Protein AF-A0A1V5LJ14-F1 (afdb_monomer)

Secondary structure (DSSP, 8-state):
--------SS-HHHHHHHHHHHHHHTTTS---HHHHHHHTT--HHHHHHHHHHHHSS-HHHHHHHHHHHHHHHHHHH----HHHHHHHTT-S-HHHHHHHHHHHHSS-HHHHHHHHS---

Foldseek 3Di:
DDPPPDPPPDDLVVLVVQLVVVLLVQQLAPDDLCNSCVSSVHHSVRSQVSCCVPVVDGPVLVSLLSLLVQLLCCLQPHPDDLVRSCNRRNHPDSVVNQVSNCVNVVHGSVVSSVVNDDDD

Solvent-accessible surface area (backbone atoms only — not comparable to full-atom values): 6884 Å² total; per-residue (Å²): 141,82,90,76,73,81,78,80,82,66,58,70,69,58,32,48,49,47,29,52,52,51,48,66,76,42,38,48,45,93,76,53,68,56,61,41,12,53,72,33,73,36,55,52,69,58,36,49,52,49,42,29,71,73,68,74,35,48,66,69,54,50,52,49,50,56,26,39,54,53,39,54,52,48,48,67,76,47,88,70,50,72,61,54,46,25,42,64,30,33,35,95,43,56,72,59,41,38,54,52,34,20,72,77,71,73,46,46,60,72,59,52,30,56,72,67,52,71,89,126

Structure (mmCIF, N/CA/C/O backbone):
data_AF-A0A1V5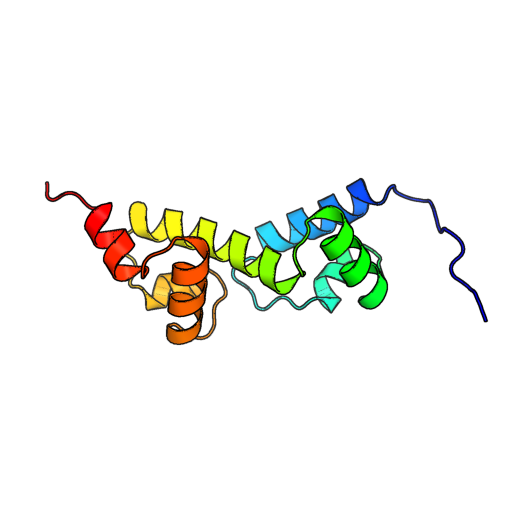LJ14-F1
#
_entry.id   AF-A0A1V5LJ14-F1
#
loop_
_atom_site.group_PDB
_atom_site.id
_atom_site.type_symbol
_atom_site.label_atom_id
_atom_site.label_alt_id
_atom_site.label_comp_id
_atom_site.label_asym_id
_atom_site.label_entity_id
_atom_site.label_seq_id
_atom_site.pdbx_PDB_ins_code
_atom_site.Cartn_x
_atom_site.Cartn_y
_atom_site.Cartn_z
_atom_site.occupancy
_atom_site.B_iso_or_equiv
_atom_site.auth_seq_id
_atom_site.auth_comp_id
_atom_site.auth_asym_id
_atom_site.auth_atom_id
_atom_site.pdbx_PDB_model_num
ATOM 1 N N . MET A 1 1 ? 15.150 6.680 -33.039 1.00 37.03 1 MET A N 1
ATOM 2 C CA . MET A 1 1 ? 15.616 6.413 -31.663 1.00 37.03 1 MET A CA 1
ATOM 3 C C . MET A 1 1 ? 14.654 5.393 -31.084 1.00 37.03 1 MET A C 1
ATOM 5 O O . MET A 1 1 ? 13.684 5.780 -30.458 1.00 37.03 1 MET A O 1
ATOM 9 N N . ASP A 1 2 ? 14.886 4.106 -31.338 1.00 33.00 2 ASP A N 1
ATOM 10 C CA . ASP A 1 2 ? 13.976 3.034 -30.914 1.00 33.00 2 ASP A CA 1
ATOM 11 C C . ASP A 1 2 ? 14.794 1.860 -30.385 1.00 33.00 2 ASP A C 1
ATOM 13 O O . ASP A 1 2 ? 14.965 0.825 -31.025 1.00 33.00 2 ASP A O 1
ATOM 17 N N . ALA A 1 3 ? 15.358 2.050 -29.196 1.00 38.59 3 ALA A N 1
ATOM 18 C CA . ALA A 1 3 ? 16.004 0.985 -28.444 1.00 38.59 3 ALA A CA 1
ATOM 19 C C . ALA A 1 3 ? 15.006 0.393 -27.436 1.00 38.59 3 ALA A C 1
ATOM 21 O O . ALA A 1 3 ? 15.212 0.449 -26.230 1.00 38.59 3 ALA A O 1
ATOM 22 N N . ILE A 1 4 ? 13.906 -0.177 -27.934 1.00 49.50 4 ILE A N 1
ATOM 23 C CA . ILE A 1 4 ? 13.057 -1.101 -27.162 1.00 49.50 4 ILE A CA 1
ATOM 24 C C . ILE A 1 4 ? 13.123 -2.463 -27.856 1.00 49.50 4 ILE A C 1
ATOM 26 O O . ILE A 1 4 ? 12.127 -3.062 -28.253 1.00 49.50 4 ILE A O 1
ATOM 30 N N . ARG A 1 5 ? 14.346 -2.966 -28.043 1.00 49.22 5 ARG A N 1
ATOM 31 C CA . ARG A 1 5 ? 14.534 -4.395 -28.278 1.00 49.22 5 ARG A CA 1
ATOM 32 C C . ARG A 1 5 ? 14.268 -5.093 -26.952 1.00 49.22 5 ARG A C 1
ATOM 34 O O . ARG A 1 5 ? 15.079 -5.011 -26.040 1.00 49.22 5 ARG A O 1
ATOM 41 N N . SER A 1 6 ? 13.100 -5.724 -26.859 1.00 48.66 6 SER A N 1
ATOM 42 C CA . SER A 1 6 ? 12.900 -7.057 -26.280 1.00 48.66 6 SER A CA 1
ATOM 43 C C . SER A 1 6 ? 14.185 -7.672 -25.693 1.00 48.66 6 SER A C 1
ATOM 45 O O . SER A 1 6 ? 14.862 -8.467 -26.346 1.00 48.66 6 SER A O 1
ATOM 47 N N . ASN A 1 7 ? 14.526 -7.323 -24.452 1.00 46.41 7 ASN A N 1
ATOM 48 C CA . ASN A 1 7 ? 15.510 -8.062 -23.669 1.00 46.41 7 ASN A CA 1
ATOM 49 C C . ASN A 1 7 ? 14.766 -9.221 -22.994 1.00 46.41 7 ASN A C 1
ATOM 51 O O . ASN A 1 7 ? 14.429 -9.171 -21.811 1.00 46.41 7 ASN A O 1
ATOM 55 N N . ALA A 1 8 ? 14.390 -10.217 -23.796 1.00 62.47 8 ALA A N 1
ATOM 56 C CA . ALA A 1 8 ? 13.583 -11.356 -23.379 1.00 62.47 8 ALA A CA 1
ATOM 57 C C . ALA A 1 8 ? 14.421 -12.330 -22.537 1.00 62.47 8 ALA A C 1
ATOM 59 O O . ALA A 1 8 ? 14.832 -13.384 -23.010 1.00 62.47 8 ALA A O 1
ATOM 60 N N . ARG A 1 9 ? 14.699 -11.968 -21.279 1.00 68.44 9 ARG A N 1
ATOM 61 C CA . ARG A 1 9 ? 15.259 -12.902 -20.288 1.00 68.44 9 ARG A CA 1
ATOM 62 C C . ARG A 1 9 ? 14.183 -13.500 -19.381 1.00 68.44 9 ARG A C 1
ATOM 64 O O . ARG A 1 9 ? 14.379 -14.595 -18.871 1.00 68.44 9 ARG A O 1
ATOM 71 N N . TYR A 1 10 ? 13.038 -12.827 -19.230 1.00 74.69 10 TYR A N 1
ATOM 72 C CA . TYR A 1 10 ? 11.886 -13.318 -18.469 1.00 74.69 10 TYR A CA 1
ATOM 73 C C . TYR A 1 10 ? 10.566 -12.841 -19.093 1.00 74.69 10 TYR A C 1
ATOM 75 O O . TYR A 1 10 ? 10.500 -11.703 -19.565 1.00 74.69 10 TYR A O 1
ATOM 83 N N . PRO A 1 11 ? 9.508 -13.673 -19.095 1.00 88.56 11 PRO A N 1
ATOM 84 C CA . PRO A 1 11 ? 8.188 -13.255 -19.553 1.00 88.56 11 PRO A CA 1
ATOM 85 C C . PRO A 1 11 ? 7.607 -12.173 -18.631 1.00 88.56 11 PRO A C 1
ATOM 87 O O . PRO A 1 11 ? 7.896 -12.137 -17.434 1.00 88.56 11 PRO A O 1
ATOM 90 N N . VAL A 1 12 ? 6.745 -11.312 -19.181 1.00 8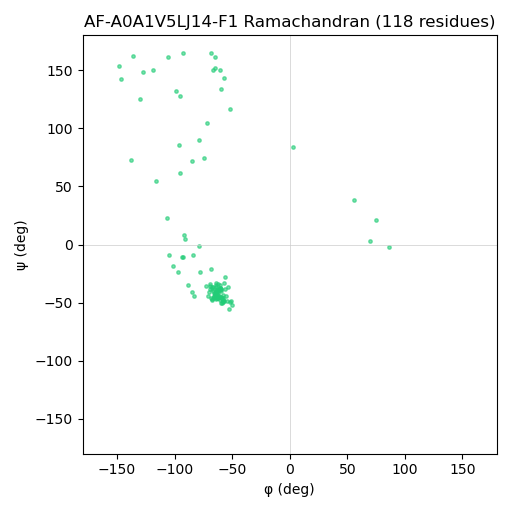7.06 12 VAL A N 1
ATOM 91 C CA . VAL A 1 12 ? 6.110 -10.198 -18.447 1.00 87.06 12 VAL A CA 1
ATOM 92 C C . VAL A 1 12 ? 5.410 -10.670 -17.168 1.00 87.06 12 VAL A C 1
ATOM 94 O O . VAL A 1 12 ? 5.492 -9.995 -16.146 1.00 87.06 12 VAL A O 1
ATOM 97 N N . SER A 1 13 ? 4.788 -11.851 -17.189 1.00 89.88 13 SER A N 1
ATOM 98 C CA . SER A 1 13 ? 4.149 -12.458 -16.016 1.00 89.88 13 SER A CA 1
ATOM 99 C C . SER A 1 13 ? 5.120 -12.701 -14.855 1.00 89.88 13 SER A C 1
ATOM 101 O O . SER A 1 13 ? 4.759 -12.472 -13.705 1.00 89.88 13 SER A O 1
ATOM 103 N N . VAL A 1 14 ? 6.364 -13.104 -15.133 1.00 92.69 14 VAL A N 1
ATOM 104 C CA . VAL A 1 14 ? 7.400 -13.315 -14.107 1.00 92.69 14 VAL A CA 1
ATOM 105 C C . VAL A 1 14 ? 7.859 -11.985 -13.514 1.00 92.69 14 VAL A C 1
ATOM 107 O O . VAL A 1 14 ? 8.023 -11.880 -12.300 1.00 92.69 14 VAL A O 1
ATOM 110 N N . LEU A 1 15 ? 8.028 -10.952 -14.345 1.00 93.12 15 LEU A N 1
ATOM 111 C CA . LEU A 1 15 ? 8.402 -9.613 -13.873 1.00 93.12 15 LEU A CA 1
ATOM 112 C C . LEU A 1 15 ? 7.296 -8.994 -13.009 1.00 93.12 15 LEU A C 1
ATOM 114 O O . LEU A 1 15 ? 7.573 -8.434 -11.951 1.00 93.12 15 LEU A O 1
ATOM 118 N N . LEU A 1 16 ? 6.037 -9.157 -13.424 1.00 93.81 16 LEU A N 1
ATOM 119 C CA . LEU A 1 16 ? 4.881 -8.758 -12.629 1.00 93.81 16 LEU A CA 1
ATOM 120 C C . LEU A 1 16 ? 4.786 -9.548 -11.324 1.00 93.81 16 LEU A C 1
ATOM 122 O O . LEU A 1 16 ? 4.526 -8.951 -10.288 1.00 93.81 16 LEU A O 1
ATOM 126 N N . GLY A 1 17 ? 5.053 -10.854 -11.342 1.00 94.88 17 GLY A N 1
ATOM 127 C CA . GLY A 1 17 ? 5.098 -11.667 -10.126 1.00 94.88 17 GLY A CA 1
ATOM 128 C C . GLY A 1 17 ? 6.081 -11.113 -9.091 1.00 94.88 17 GLY A C 1
ATOM 129 O O . GLY A 1 17 ? 5.722 -10.977 -7.925 1.00 94.88 17 GLY A O 1
ATOM 130 N N . ARG A 1 18 ? 7.282 -10.702 -9.525 1.00 95.12 18 ARG A N 1
ATOM 131 C CA . ARG A 1 18 ? 8.275 -10.050 -8.651 1.00 95.12 18 ARG A CA 1
ATOM 132 C C . ARG A 1 18 ? 7.772 -8.727 -8.084 1.00 95.12 18 ARG A C 1
ATOM 134 O O . ARG A 1 18 ? 7.910 -8.495 -6.890 1.00 95.12 18 ARG A O 1
ATOM 141 N N . ALA A 1 19 ? 7.165 -7.888 -8.925 1.00 96.00 19 ALA A N 1
ATOM 142 C CA . ALA A 1 19 ? 6.577 -6.626 -8.483 1.00 96.00 19 ALA A CA 1
ATOM 143 C C . ALA A 1 19 ? 5.503 -6.842 -7.409 1.00 96.00 19 ALA A C 1
ATOM 145 O O . ALA A 1 19 ? 5.523 -6.178 -6.378 1.00 96.00 19 ALA A O 1
ATOM 146 N N . ILE A 1 20 ? 4.584 -7.787 -7.631 1.00 96.56 20 ILE A N 1
ATOM 147 C CA . ILE A 1 20 ? 3.498 -8.080 -6.691 1.00 96.56 20 ILE A CA 1
ATOM 148 C C . ILE A 1 20 ? 4.037 -8.642 -5.379 1.00 96.56 20 ILE A C 1
ATOM 150 O O . ILE A 1 20 ? 3.609 -8.176 -4.327 1.00 96.56 20 ILE A O 1
ATOM 154 N N . ALA A 1 21 ? 4.980 -9.587 -5.426 1.00 97.31 21 ALA A N 1
ATOM 155 C CA . ALA A 1 21 ? 5.602 -10.138 -4.223 1.00 97.31 21 ALA A CA 1
ATOM 156 C C . ALA A 1 21 ? 6.270 -9.032 -3.391 1.00 97.31 21 ALA A C 1
ATOM 158 O O . ALA A 1 21 ? 5.977 -8.880 -2.208 1.00 97.31 21 ALA A O 1
ATOM 159 N N . TYR A 1 22 ? 7.057 -8.174 -4.045 1.00 97.88 22 TYR A N 1
ATOM 160 C CA . TYR A 1 22 ? 7.684 -7.031 -3.390 1.00 97.88 22 TYR A CA 1
ATOM 161 C C . TYR A 1 22 ? 6.650 -6.088 -2.761 1.00 97.88 22 TYR A C 1
ATOM 163 O O . TYR A 1 22 ? 6.770 -5.724 -1.594 1.00 97.88 22 TYR A O 1
ATOM 171 N N . MET A 1 23 ? 5.584 -5.743 -3.491 1.00 97.50 23 MET A N 1
ATOM 172 C CA . MET A 1 23 ? 4.502 -4.912 -2.955 1.00 97.50 23 MET A CA 1
ATOM 173 C C . MET A 1 23 ? 3.827 -5.553 -1.734 1.00 97.50 23 MET A C 1
ATOM 175 O O . MET A 1 23 ? 3.504 -4.833 -0.796 1.00 97.50 23 MET A O 1
ATOM 179 N N . GLN A 1 24 ? 3.604 -6.874 -1.731 1.00 96.56 24 GLN A N 1
ATOM 180 C CA . GLN A 1 24 ? 2.992 -7.601 -0.607 1.00 96.56 24 GLN A CA 1
ATOM 181 C C . GLN A 1 24 ? 3.860 -7.563 0.652 1.00 96.56 24 GLN A C 1
ATOM 183 O O . GLN A 1 24 ? 3.341 -7.349 1.748 1.00 96.56 24 GLN A O 1
ATOM 188 N N . GLU A 1 25 ? 5.168 -7.744 0.494 1.00 97.00 25 GLU A N 1
ATOM 189 C CA . GLU A 1 25 ? 6.133 -7.713 1.596 1.00 97.00 25 GLU A CA 1
ATOM 190 C C . GLU A 1 25 ? 6.253 -6.302 2.202 1.00 97.00 25 GLU A C 1
ATOM 192 O O . GLU A 1 25 ? 6.303 -6.144 3.423 1.00 97.00 25 GLU A O 1
ATOM 197 N N . HIS A 1 26 ? 6.167 -5.263 1.365 1.00 96.75 26 HIS A N 1
ATOM 198 C CA . HIS A 1 26 ? 6.430 -3.871 1.750 1.00 96.75 26 HIS A CA 1
ATOM 199 C C . HIS A 1 26 ? 5.150 -3.022 1.867 1.00 96.75 26 HIS A C 1
ATOM 201 O O . HIS A 1 26 ? 5.192 -1.795 1.797 1.00 96.75 26 HIS A O 1
ATOM 207 N N . LEU A 1 27 ? 3.976 -3.637 2.088 1.00 96.00 27 LEU A N 1
ATOM 208 C CA . LEU A 1 27 ? 2.702 -2.898 2.204 1.00 96.00 27 LEU A CA 1
ATOM 209 C C . LEU A 1 27 ? 2.712 -1.822 3.298 1.00 96.00 27 LEU A C 1
ATOM 211 O O . LEU A 1 27 ? 1.951 -0.861 3.200 1.00 96.00 27 LEU A O 1
ATOM 215 N N . HIS A 1 28 ? 3.526 -2.013 4.336 1.00 94.44 28 HIS A N 1
ATOM 216 C CA . HIS A 1 28 ? 3.635 -1.149 5.509 1.00 94.44 28 HIS A CA 1
ATOM 217 C C . HIS A 1 28 ? 4.572 0.054 5.310 1.00 94.44 28 HIS A C 1
ATOM 219 O O . HIS A 1 28 ? 4.595 0.948 6.150 1.00 94.44 28 HIS A O 1
ATOM 225 N N . GLU A 1 29 ? 5.308 0.091 4.201 1.00 94.94 29 GLU A N 1
ATOM 226 C CA . GLU A 1 29 ? 6.312 1.108 3.893 1.00 94.94 29 GLU A CA 1
ATOM 227 C C . GLU A 1 29 ? 5.813 2.076 2.821 1.00 94.94 29 GLU A C 1
ATOM 229 O O . GLU A 1 29 ? 4.882 1.778 2.067 1.00 94.94 29 GLU A O 1
ATOM 234 N N . GLU A 1 30 ? 6.448 3.241 2.715 1.00 92.75 30 GLU A N 1
ATOM 235 C CA . GLU A 1 30 ? 6.228 4.167 1.608 1.00 92.75 30 GLU A CA 1
ATOM 236 C C . GLU A 1 30 ? 6.999 3.695 0.368 1.00 92.75 30 GLU A C 1
ATOM 238 O O . GLU A 1 30 ? 8.153 4.054 0.164 1.00 92.75 30 GLU A O 1
ATOM 243 N N . ILE A 1 31 ? 6.352 2.870 -0.459 1.00 95.12 31 ILE A N 1
ATOM 244 C CA . ILE A 1 31 ? 6.919 2.403 -1.729 1.00 95.12 31 ILE A CA 1
ATOM 245 C C . ILE A 1 31 ? 6.393 3.217 -2.911 1.00 95.12 31 ILE A C 1
ATOM 247 O O . ILE A 1 31 ? 5.183 3.420 -3.076 1.00 95.12 31 ILE A O 1
ATOM 251 N N . SER A 1 32 ? 7.305 3.660 -3.772 1.00 96.19 32 SER A N 1
ATOM 252 C CA . SER A 1 32 ? 6.970 4.369 -4.999 1.00 96.19 32 SER A CA 1
ATOM 253 C C . SER A 1 32 ? 6.845 3.409 -6.181 1.00 96.19 32 SER A C 1
ATOM 255 O O . SER A 1 32 ? 7.296 2.264 -6.169 1.00 96.19 32 SER A O 1
ATOM 257 N N . ARG A 1 33 ? 6.245 3.901 -7.265 1.00 97.00 33 ARG A N 1
ATOM 258 C CA . ARG A 1 33 ? 6.201 3.179 -8.541 1.00 97.00 33 ARG A CA 1
ATOM 259 C C . ARG A 1 33 ? 7.609 2.834 -9.035 1.00 97.00 33 ARG A C 1
ATOM 261 O O . ARG A 1 33 ? 7.798 1.783 -9.643 1.00 97.00 33 ARG A O 1
ATOM 268 N N . ASP A 1 34 ? 8.552 3.747 -8.845 1.00 97.12 34 ASP A N 1
ATOM 269 C CA . ASP A 1 34 ? 9.890 3.657 -9.414 1.00 97.12 34 ASP A CA 1
ATOM 270 C C . ASP A 1 34 ? 10.704 2.573 -8.687 1.00 97.12 34 ASP A C 1
ATOM 272 O O . ASP A 1 34 ? 11.388 1.793 -9.352 1.00 97.12 34 ASP A O 1
ATOM 276 N N . ASP A 1 35 ? 10.501 2.415 -7.374 1.00 96.88 35 ASP A N 1
ATOM 277 C CA . ASP A 1 35 ? 11.073 1.319 -6.577 1.00 96.88 35 ASP A CA 1
ATOM 278 C C . ASP A 1 35 ? 10.608 -0.044 -7.102 1.00 96.88 35 ASP A C 1
ATOM 280 O O . ASP A 1 35 ? 11.408 -0.927 -7.419 1.00 96.88 35 ASP A O 1
ATOM 284 N N . VAL A 1 36 ? 9.294 -0.205 -7.285 1.00 97.31 36 VAL A N 1
ATOM 285 C CA . VAL A 1 36 ? 8.716 -1.477 -7.745 1.00 97.31 36 VAL A CA 1
ATOM 286 C C . VAL A 1 36 ? 9.082 -1.771 -9.202 1.00 97.31 36 VAL A C 1
ATOM 288 O O . VAL A 1 36 ? 9.329 -2.923 -9.569 1.00 97.31 36 VAL A O 1
ATOM 291 N N . ALA A 1 37 ? 9.167 -0.739 -10.044 1.00 95.69 37 ALA A N 1
ATOM 292 C CA . ALA A 1 37 ? 9.628 -0.880 -11.420 1.00 95.69 37 ALA A CA 1
ATOM 293 C C . ALA A 1 37 ? 11.082 -1.377 -11.475 1.00 95.69 37 ALA A C 1
ATOM 295 O O . ALA A 1 37 ? 11.381 -2.285 -12.255 1.00 95.69 37 ALA A O 1
ATOM 296 N N . ALA A 1 38 ? 11.9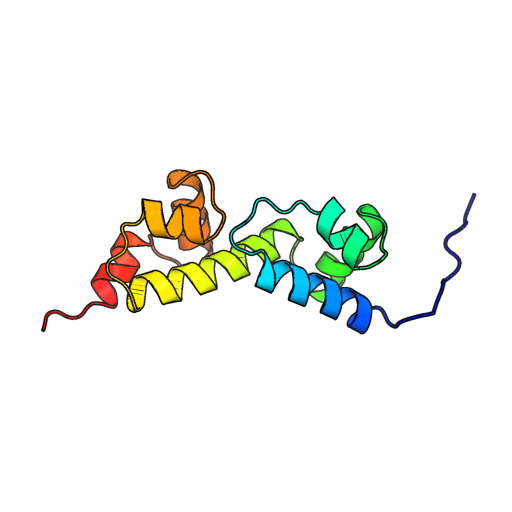59 -0.854 -10.610 1.00 95.75 38 ALA A N 1
ATOM 297 C CA . ALA A 1 38 ? 13.345 -1.299 -10.507 1.00 95.75 38 ALA A CA 1
ATOM 298 C C . ALA A 1 38 ? 13.444 -2.782 -10.104 1.00 95.75 38 ALA A C 1
ATOM 300 O O . ALA A 1 38 ? 14.159 -3.544 -10.760 1.00 95.75 38 ALA A O 1
ATOM 301 N N . VAL A 1 39 ? 12.657 -3.225 -9.114 1.00 95.06 39 VAL A N 1
ATOM 302 C CA . VAL A 1 39 ? 12.578 -4.642 -8.698 1.00 95.06 39 VAL A CA 1
ATOM 303 C C . VAL A 1 39 ? 12.101 -5.549 -9.839 1.00 95.06 39 VAL A C 1
ATOM 305 O O . VAL A 1 39 ? 12.598 -6.664 -10.022 1.00 95.06 39 VAL A O 1
ATOM 308 N N . ALA A 1 40 ? 11.169 -5.062 -10.659 1.00 93.25 40 ALA A N 1
ATOM 309 C CA . ALA A 1 40 ? 10.686 -5.765 -11.845 1.00 93.25 40 ALA A CA 1
ATOM 310 C C . ALA A 1 40 ? 11.638 -5.674 -13.054 1.00 93.25 40 ALA A C 1
ATOM 312 O O . ALA A 1 40 ? 11.335 -6.245 -14.101 1.00 93.25 40 ALA A O 1
ATOM 313 N N . CYS A 1 41 ? 12.770 -4.971 -12.938 1.00 92.50 41 CYS A N 1
ATOM 314 C CA . CYS A 1 41 ? 13.693 -4.668 -14.037 1.00 92.50 41 CYS A CA 1
ATOM 315 C C . CYS A 1 41 ? 13.009 -3.957 -15.223 1.00 92.50 41 CYS A C 1
ATOM 317 O O . CYS A 1 41 ? 13.307 -4.228 -16.389 1.00 92.50 41 CYS A O 1
ATOM 319 N N . LEU A 1 42 ? 12.070 -3.056 -14.931 1.00 91.56 42 LEU A N 1
ATOM 320 C CA . LEU A 1 42 ? 11.314 -2.279 -15.908 1.00 91.56 42 LEU A CA 1
ATOM 321 C C . LEU A 1 42 ? 11.573 -0.786 -15.713 1.00 91.56 42 LEU A C 1
ATOM 323 O O . LEU A 1 42 ? 11.767 -0.311 -14.598 1.00 91.56 42 LEU A O 1
ATOM 327 N N . SER A 1 43 ? 11.504 -0.014 -16.798 1.00 95.38 43 SER A N 1
ATOM 328 C CA . SER A 1 43 ? 11.400 1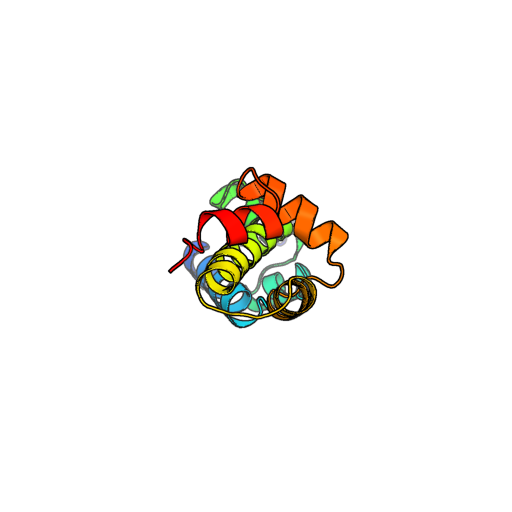.438 -16.653 1.00 95.38 43 SER A CA 1
ATOM 329 C C . SER A 1 43 ? 10.046 1.805 -16.019 1.00 95.38 43 SER A 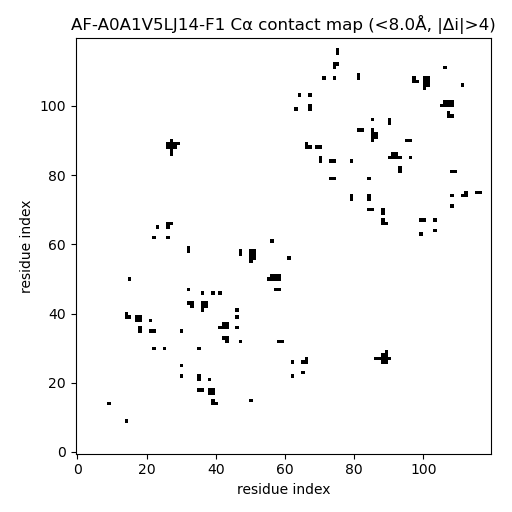C 1
ATOM 331 O O . SER A 1 43 ? 9.050 1.115 -16.273 1.00 95.38 43 SER A O 1
ATOM 333 N N . PRO A 1 44 ? 9.944 2.908 -15.255 1.00 95.56 44 PRO A N 1
ATOM 334 C CA . PRO A 1 44 ? 8.691 3.291 -14.593 1.00 95.56 44 PRO A CA 1
ATOM 335 C C . PRO A 1 44 ? 7.501 3.481 -15.549 1.00 95.56 44 PRO A C 1
ATOM 337 O O . PRO A 1 44 ? 6.350 3.168 -15.221 1.00 95.56 44 PRO A O 1
ATOM 340 N N . SER A 1 45 ? 7.770 3.962 -16.767 1.00 95.50 45 SER A N 1
ATOM 341 C CA . SER A 1 45 ? 6.767 4.136 -17.822 1.00 95.50 45 SER A CA 1
ATOM 342 C C . SER A 1 45 ? 6.288 2.799 -18.390 1.00 95.50 45 SER A C 1
ATOM 344 O O . SER A 1 45 ? 5.081 2.593 -18.546 1.00 95.50 45 SER A O 1
ATOM 346 N N . HIS A 1 46 ? 7.209 1.866 -18.651 1.00 94.25 46 HIS A N 1
ATOM 347 C CA . HIS A 1 46 ? 6.866 0.526 -19.116 1.00 94.25 46 HIS A CA 1
ATOM 348 C C . HIS A 1 46 ? 6.099 -0.247 -18.037 1.00 94.25 46 HIS A C 1
ATOM 350 O O . HIS A 1 46 ? 5.035 -0.791 -18.327 1.00 94.25 46 HIS A O 1
ATOM 356 N N . PHE A 1 47 ? 6.563 -0.202 -16.786 1.00 95.88 47 PHE A N 1
ATOM 357 C CA . PHE A 1 47 ? 5.878 -0.795 -15.638 1.00 95.88 47 PHE A CA 1
ATOM 358 C C . PHE A 1 47 ? 4.437 -0.293 -15.510 1.00 95.88 47 PHE A C 1
ATOM 360 O O . PHE A 1 47 ? 3.510 -1.094 -15.430 1.00 95.88 47 PHE A O 1
ATOM 367 N N . SER A 1 48 ? 4.224 1.027 -15.585 1.00 96.12 48 SER A N 1
ATOM 368 C CA . SER A 1 48 ? 2.879 1.618 -15.508 1.00 96.12 48 SER A CA 1
ATOM 369 C C . SER A 1 48 ? 1.945 1.089 -16.597 1.00 96.12 48 SER A C 1
ATOM 371 O O . SER A 1 48 ? 0.785 0.776 -16.326 1.00 96.12 48 SER A O 1
ATOM 373 N N . ARG A 1 49 ? 2.446 0.986 -17.837 1.00 95.06 49 ARG A N 1
ATOM 374 C CA . ARG A 1 49 ? 1.675 0.471 -18.976 1.00 95.06 49 ARG A CA 1
ATOM 375 C C . ARG A 1 49 ? 1.336 -1.006 -18.791 1.00 95.06 49 ARG A C 1
ATOM 377 O O . ARG A 1 49 ? 0.196 -1.393 -19.025 1.00 95.06 49 ARG A O 1
ATOM 384 N N . VAL A 1 50 ? 2.304 -1.803 -18.348 1.00 94.12 50 VAL A N 1
ATOM 385 C CA . VAL A 1 50 ? 2.145 -3.246 -18.134 1.00 94.12 50 VAL A CA 1
ATOM 386 C C . VAL A 1 50 ? 1.184 -3.533 -16.979 1.00 94.12 50 VAL A C 1
ATOM 388 O O . VAL A 1 50 ? 0.261 -4.320 -17.158 1.00 94.12 50 VAL A O 1
ATOM 391 N N . ILE A 1 51 ? 1.332 -2.864 -15.831 1.00 95.19 51 ILE A N 1
ATOM 392 C CA . ILE A 1 51 ? 0.428 -3.013 -14.679 1.00 95.19 51 ILE A CA 1
ATOM 393 C C . ILE A 1 51 ? -1.006 -2.661 -15.069 1.00 95.19 51 ILE A C 1
ATOM 395 O O . ILE A 1 51 ? -1.912 -3.465 -14.855 1.00 95.19 51 ILE A O 1
ATOM 399 N N . LYS A 1 52 ? -1.214 -1.503 -15.708 1.00 95.56 52 LYS A N 1
ATOM 400 C CA . LYS A 1 52 ? -2.554 -1.083 -16.130 1.00 95.56 52 LYS A CA 1
ATOM 401 C C . LYS A 1 52 ? -3.150 -2.028 -17.171 1.00 95.56 52 LYS A C 1
ATOM 403 O O . LYS A 1 52 ? -4.332 -2.338 -17.085 1.00 95.56 52 LYS A O 1
ATOM 408 N N . GLY A 1 53 ? -2.350 -2.496 -18.128 1.00 95.12 53 GLY A N 1
ATOM 409 C CA . GLY A 1 53 ? -2.797 -3.449 -19.143 1.00 95.12 53 GLY A CA 1
ATOM 410 C C . GLY A 1 53 ? -3.144 -4.826 -18.572 1.00 95.12 53 GLY A C 1
ATOM 411 O O . GLY A 1 53 ? -4.097 -5.443 -19.029 1.00 95.12 53 GLY A O 1
ATOM 412 N N . HIS A 1 54 ? -2.404 -5.294 -17.563 1.00 94.31 54 HIS A N 1
ATOM 413 C CA . HIS A 1 54 ? -2.582 -6.626 -16.983 1.00 94.31 54 HIS A CA 1
ATOM 414 C C . HIS A 1 54 ? -3.666 -6.675 -15.897 1.00 94.31 54 HIS A C 1
ATOM 416 O O . HIS A 1 54 ? -4.435 -7.628 -15.833 1.00 94.31 54 HIS A O 1
ATOM 422 N N . PHE A 1 55 ? -3.736 -5.659 -15.033 1.00 93.81 55 PHE A N 1
ATOM 423 C CA . PHE A 1 55 ? -4.644 -5.635 -13.879 1.00 93.81 55 PHE A CA 1
ATOM 424 C C . PHE A 1 55 ? -5.850 -4.707 -14.065 1.00 93.81 55 PHE A C 1
ATOM 426 O O . PHE A 1 55 ? -6.739 -4.694 -13.218 1.00 93.81 55 PHE A O 1
ATOM 433 N N . GLY A 1 56 ? -5.879 -3.887 -15.121 1.00 96.00 56 GLY A N 1
ATOM 434 C CA . GLY A 1 56 ? -6.909 -2.860 -15.321 1.00 96.00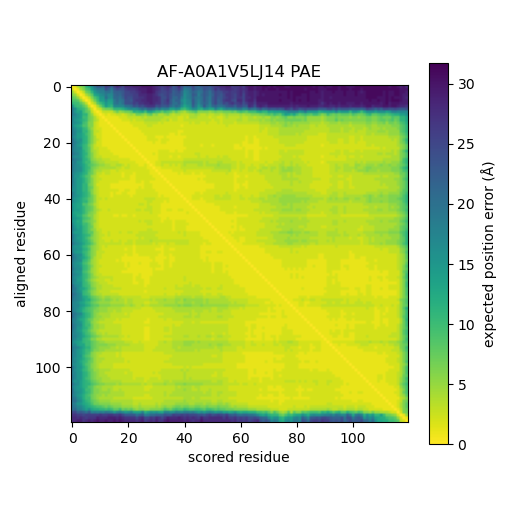 56 GLY A CA 1
ATOM 435 C C . GLY A 1 56 ? -6.826 -1.689 -14.333 1.00 96.00 56 GLY A C 1
ATOM 436 O O . GLY A 1 56 ? -7.662 -0.790 -14.370 1.00 96.00 56 GLY A O 1
ATOM 437 N N . GLN A 1 57 ? -5.822 -1.682 -13.456 1.00 95.12 57 GLN A N 1
ATOM 438 C CA . GLN A 1 57 ? -5.646 -0.724 -12.366 1.00 95.12 57 GLN A CA 1
ATOM 439 C C . GLN A 1 57 ? -4.246 -0.117 -12.439 1.00 95.12 57 GLN A C 1
ATOM 441 O O . GLN A 1 57 ? -3.300 -0.770 -12.875 1.00 95.12 57 GLN A O 1
ATOM 446 N N . SER A 1 58 ? -4.094 1.136 -12.017 1.00 97.25 58 SER A N 1
ATOM 447 C CA . SER A 1 58 ? -2.769 1.740 -11.841 1.00 97.25 58 SER A CA 1
ATOM 448 C C . SER A 1 58 ? -2.000 1.093 -10.681 1.00 97.25 58 SER A C 1
ATOM 450 O O . SER A 1 58 ? -2.584 0.440 -9.817 1.00 97.25 58 SER A O 1
ATOM 452 N N . PHE A 1 59 ? -0.684 1.328 -10.626 1.00 96.75 59 PHE A N 1
ATOM 453 C CA . PHE A 1 59 ? 0.164 0.909 -9.503 1.00 96.75 59 PHE A CA 1
ATOM 454 C C . P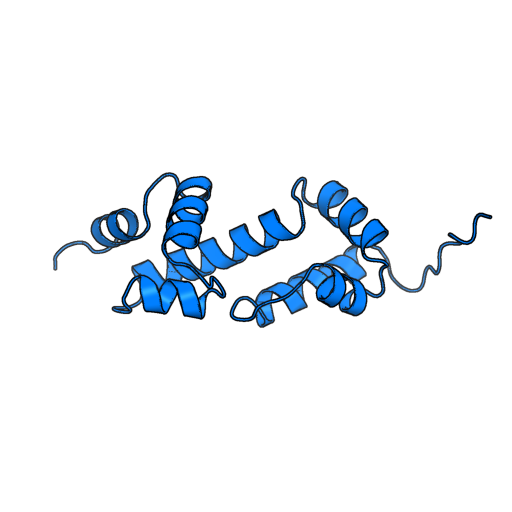HE A 1 59 ? -0.418 1.338 -8.146 1.00 96.75 59 PHE A C 1
ATOM 456 O O . PHE A 1 59 ? -0.610 0.504 -7.266 1.00 96.75 59 PHE A O 1
ATOM 463 N N . THR A 1 60 ? -0.754 2.622 -7.999 1.00 96.56 60 THR A N 1
ATOM 464 C CA . THR A 1 60 ? -1.283 3.176 -6.747 1.00 96.56 60 THR A CA 1
ATOM 465 C C . THR A 1 60 ? -2.631 2.563 -6.377 1.00 96.56 60 THR A C 1
ATOM 467 O O . THR A 1 60 ? -2.880 2.283 -5.208 1.00 96.56 60 THR A O 1
ATOM 470 N N . GLU A 1 61 ? -3.508 2.317 -7.354 1.00 97.44 61 GLU A N 1
ATOM 471 C CA . GLU A 1 61 ? -4.791 1.655 -7.100 1.00 97.44 61 GLU A CA 1
ATOM 472 C C . GLU A 1 61 ? -4.596 0.218 -6.621 1.00 97.44 61 GLU A C 1
ATOM 474 O O . GLU A 1 61 ? -5.235 -0.185 -5.647 1.00 97.44 61 GLU A O 1
ATOM 479 N N . LEU A 1 62 ? -3.690 -0.525 -7.258 1.00 97.44 62 LEU A N 1
ATOM 480 C CA . LEU A 1 62 ? -3.372 -1.895 -6.881 1.00 97.44 62 LEU A CA 1
ATOM 481 C C . LEU A 1 62 ? -2.757 -1.964 -5.477 1.00 97.44 62 LEU A C 1
ATOM 483 O O . LEU A 1 62 ? -3.229 -2.738 -4.646 1.00 97.44 62 LEU A O 1
ATOM 487 N N . LEU A 1 63 ? -1.784 -1.096 -5.180 1.00 97.88 63 LEU A N 1
ATOM 488 C CA . LEU A 1 63 ? -1.176 -0.986 -3.854 1.00 97.88 63 LEU A CA 1
ATOM 489 C C . LEU A 1 63 ? -2.227 -0.680 -2.783 1.00 97.88 63 LEU A C 1
ATOM 491 O O . LEU A 1 63 ? -2.322 -1.375 -1.773 1.00 97.88 63 LEU A O 1
ATOM 495 N N . ASN A 1 64 ? -3.073 0.321 -3.028 1.00 97.88 64 ASN A N 1
ATOM 496 C CA . ASN A 1 64 ? -4.136 0.698 -2.105 1.00 97.88 64 ASN A CA 1
ATOM 497 C C . ASN A 1 64 ? -5.145 -0.432 -1.884 1.00 97.88 64 ASN A C 1
ATOM 499 O O . ASN A 1 64 ? -5.590 -0.628 -0.756 1.00 97.88 64 ASN A O 1
ATOM 503 N N . LYS A 1 65 ? -5.487 -1.197 -2.928 1.00 97.75 65 LYS A N 1
ATOM 504 C CA . LYS A 1 65 ? -6.362 -2.367 -2.803 1.00 97.75 65 LYS A CA 1
ATOM 505 C C . LYS A 1 65 ? -5.747 -3.402 -1.858 1.00 97.75 65 LYS A C 1
ATOM 507 O O . LYS A 1 65 ? -6.414 -3.845 -0.933 1.00 97.75 65 LYS A O 1
ATOM 512 N N . MET A 1 66 ? -4.468 -3.731 -2.037 1.00 97.94 66 MET A N 1
ATOM 513 C CA . MET A 1 66 ? -3.759 -4.699 -1.187 1.00 97.94 66 MET A CA 1
ATOM 514 C C . MET A 1 66 ? -3.668 -4.222 0.270 1.00 97.94 66 MET A C 1
ATOM 516 O O . MET A 1 66 ? -3.932 -4.989 1.196 1.00 97.94 66 MET A O 1
ATOM 520 N N . ARG A 1 67 ? -3.376 -2.934 0.485 1.00 98.44 67 ARG A N 1
ATOM 521 C CA . ARG A 1 67 ? -3.363 -2.321 1.823 1.00 98.44 67 ARG A CA 1
ATOM 522 C C . ARG A 1 67 ? -4.738 -2.336 2.491 1.00 98.44 67 ARG A C 1
ATOM 524 O O . ARG A 1 67 ? -4.830 -2.596 3.687 1.00 98.44 67 ARG A O 1
ATOM 531 N N . VAL A 1 68 ? -5.810 -2.085 1.737 1.00 98.38 68 VAL A N 1
ATOM 532 C CA . VAL A 1 68 ? -7.184 -2.152 2.258 1.00 98.38 68 VAL A CA 1
ATOM 533 C C . VAL A 1 68 ? -7.573 -3.575 2.643 1.00 98.38 68 VAL A C 1
ATOM 535 O O . VAL A 1 68 ? -8.190 -3.758 3.690 1.00 98.38 68 VAL A O 1
ATOM 538 N N . GLU A 1 69 ? -7.184 -4.580 1.860 1.00 97.94 69 GLU A N 1
ATOM 539 C CA . GLU A 1 69 ? -7.418 -5.984 2.217 1.00 97.94 69 GLU A CA 1
ATOM 540 C C . GLU A 1 69 ? -6.718 -6.345 3.539 1.00 97.94 69 GLU A C 1
ATOM 542 O O . GLU A 1 69 ? -7.364 -6.877 4.443 1.00 97.94 69 GLU A O 1
ATOM 547 N N . LYS A 1 70 ? -5.451 -5.939 3.726 1.00 98.00 70 LYS A N 1
ATOM 548 C CA . LYS A 1 70 ? -4.739 -6.089 5.011 1.00 98.00 70 LYS A CA 1
ATOM 549 C C . LYS A 1 70 ? -5.454 -5.354 6.152 1.00 98.00 70 LYS A C 1
ATOM 551 O O . LYS A 1 70 ? -5.657 -5.915 7.230 1.00 98.00 70 LYS A O 1
ATOM 556 N N . ALA A 1 71 ? -5.883 -4.112 5.922 1.00 98.12 71 ALA A N 1
ATOM 557 C CA . ALA A 1 71 ? -6.615 -3.333 6.918 1.00 98.12 71 ALA A CA 1
ATOM 558 C C . ALA A 1 71 ? -7.933 -4.010 7.315 1.00 98.12 71 ALA A C 1
ATOM 560 O O . ALA A 1 71 ? -8.285 -4.020 8.494 1.00 98.12 71 ALA A O 1
ATOM 561 N N . ARG A 1 72 ? -8.646 -4.613 6.355 1.00 97.62 72 ARG A N 1
ATOM 562 C CA . ARG A 1 72 ? -9.879 -5.369 6.601 1.00 97.62 72 ARG A CA 1
ATOM 563 C C . ARG A 1 72 ? -9.635 -6.504 7.589 1.00 97.62 72 ARG A C 1
ATOM 565 O O . ARG A 1 72 ? -10.395 -6.651 8.542 1.00 97.62 72 ARG A O 1
ATOM 572 N N . GLU A 1 73 ? -8.564 -7.269 7.397 1.00 96.69 73 GLU A N 1
ATOM 573 C CA . GLU A 1 73 ? -8.188 -8.350 8.311 1.00 96.69 73 GLU A CA 1
ATOM 574 C C . GLU A 1 73 ? -7.855 -7.830 9.713 1.00 96.69 73 GLU A C 1
ATOM 576 O O . GLU A 1 73 ? -8.360 -8.365 10.701 1.00 96.69 73 GLU A O 1
ATOM 581 N N . LEU A 1 74 ? -7.067 -6.755 9.814 1.00 97.31 74 LEU A N 1
ATOM 582 C CA . LEU A 1 74 ? -6.699 -6.152 11.100 1.00 97.31 74 LEU A CA 1
ATOM 583 C C . LEU A 1 74 ? -7.910 -5.585 11.853 1.00 97.31 74 LEU A C 1
ATOM 585 O O . LEU A 1 74 ? -7.972 -5.688 13.079 1.00 97.31 74 LEU A O 1
ATOM 589 N N . LEU A 1 75 ? -8.884 -5.008 11.140 1.00 97.25 75 LEU A N 1
ATOM 590 C CA . LEU A 1 75 ? -10.122 -4.486 11.726 1.00 97.25 75 LEU A CA 1
ATOM 591 C C . LEU A 1 75 ? -10.970 -5.589 12.368 1.00 97.25 75 LEU A C 1
ATOM 593 O O . LEU A 1 75 ? -11.642 -5.309 13.360 1.00 97.25 75 LEU A O 1
ATOM 597 N N . ILE A 1 76 ? -10.932 -6.802 11.808 1.00 95.81 76 ILE A N 1
ATOM 598 C CA . ILE A 1 76 ? -11.673 -7.972 12.298 1.00 95.81 76 ILE A CA 1
ATOM 599 C C . ILE A 1 76 ? -10.911 -8.665 13.430 1.00 95.81 76 ILE A C 1
ATOM 601 O O . ILE A 1 76 ? -11.508 -9.050 14.428 1.00 95.81 76 ILE A O 1
ATOM 605 N N . ARG A 1 77 ? -9.594 -8.840 13.276 1.00 95.31 77 ARG A N 1
ATOM 606 C CA . ARG A 1 77 ? -8.789 -9.730 14.127 1.00 95.31 77 ARG A CA 1
ATOM 607 C C . ARG A 1 77 ? -8.136 -9.055 15.331 1.00 95.31 77 ARG A C 1
ATOM 609 O O . ARG A 1 77 ? -7.557 -9.752 16.155 1.00 95.31 77 ARG A O 1
ATOM 616 N N . THR A 1 78 ? -8.147 -7.724 15.418 1.00 95.94 78 THR A N 1
ATOM 617 C CA . THR A 1 78 ? -7.370 -6.999 16.437 1.00 95.94 78 THR A CA 1
ATOM 618 C C . THR A 1 78 ? -8.150 -5.868 17.096 1.00 95.94 78 THR A C 1
ATOM 620 O O . THR A 1 78 ? -9.124 -5.359 16.541 1.00 95.94 78 THR A O 1
ATOM 623 N N . GLU A 1 79 ? -7.650 -5.426 18.254 1.00 94.81 79 GLU A N 1
ATOM 624 C CA . GLU A 1 79 ? -8.106 -4.257 19.023 1.00 94.81 79 GLU A CA 1
ATOM 625 C C . GLU A 1 79 ? -7.390 -2.945 18.677 1.00 94.81 79 GLU A C 1
ATOM 627 O O . GLU A 1 79 ? -7.646 -1.911 19.292 1.00 94.81 79 GLU A O 1
ATOM 632 N N . LYS A 1 80 ? -6.516 -2.954 17.663 1.00 96.81 80 LYS A N 1
ATOM 633 C CA . LYS A 1 80 ? -5.720 -1.781 17.276 1.00 96.81 80 LYS A CA 1
ATOM 634 C C . LYS A 1 80 ? -6.620 -0.592 16.943 1.00 96.81 80 LYS A C 1
ATOM 636 O O . LYS A 1 80 ? -7.689 -0.748 16.351 1.00 96.81 80 LYS A O 1
ATOM 641 N N . SER A 1 81 ? -6.213 0.622 17.283 1.00 97.00 81 SER A N 1
ATOM 642 C CA . SER A 1 81 ? -6.951 1.826 16.893 1.00 97.00 81 SER A CA 1
ATOM 643 C C . SER A 1 81 ? -6.937 2.013 15.367 1.00 97.00 81 SER A C 1
ATOM 645 O O . SER A 1 81 ? -6.108 1.440 14.656 1.00 97.00 81 SER A O 1
ATOM 647 N N . LEU A 1 82 ? -7.861 2.819 14.830 1.00 97.00 82 LEU A N 1
ATOM 648 C CA . LEU A 1 82 ? -7.892 3.095 13.387 1.00 97.00 82 LEU A CA 1
ATOM 649 C C . LEU A 1 82 ? -6.596 3.754 12.894 1.00 97.00 82 LEU A C 1
ATOM 651 O O . LEU A 1 8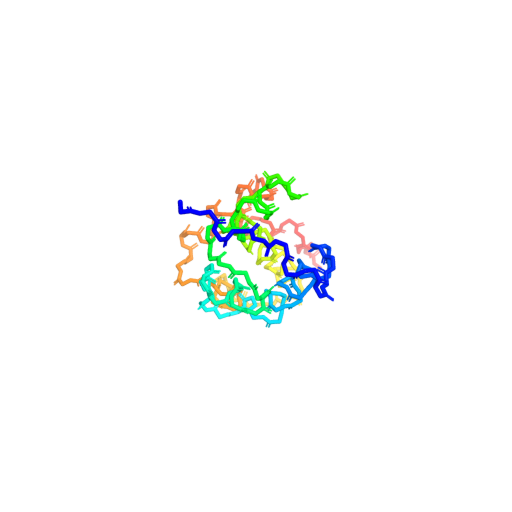2 ? -6.155 3.451 11.789 1.00 97.00 82 LEU A O 1
ATOM 655 N N . ILE A 1 83 ? -5.971 4.607 13.714 1.00 97.56 83 ILE A N 1
ATOM 656 C CA . ILE A 1 83 ? -4.689 5.234 13.379 1.00 97.56 83 ILE A CA 1
ATOM 657 C C . ILE A 1 83 ? -3.543 4.211 13.365 1.00 97.56 83 ILE A C 1
ATOM 659 O O . ILE A 1 83 ? -2.720 4.242 12.459 1.00 97.56 83 ILE A O 1
ATOM 663 N N . GLN A 1 84 ? -3.525 3.241 14.287 1.00 97.88 84 GLN A N 1
ATOM 664 C CA . GLN A 1 84 ? -2.523 2.168 14.274 1.00 97.88 84 GLN A CA 1
ATOM 665 C C . GLN A 1 84 ? -2.642 1.303 13.015 1.00 97.88 84 GLN A C 1
ATOM 667 O O . GLN A 1 84 ? -1.641 1.050 12.353 1.00 97.88 84 GLN A O 1
ATOM 672 N N . ILE A 1 85 ? -3.864 0.903 12.643 1.00 97.94 85 ILE A N 1
ATOM 673 C CA . ILE A 1 85 ? -4.098 0.119 11.419 1.00 97.94 85 ILE A CA 1
ATOM 674 C C . ILE A 1 85 ? -3.723 0.915 10.168 1.00 97.94 85 ILE A C 1
ATOM 676 O O . ILE A 1 85 ? -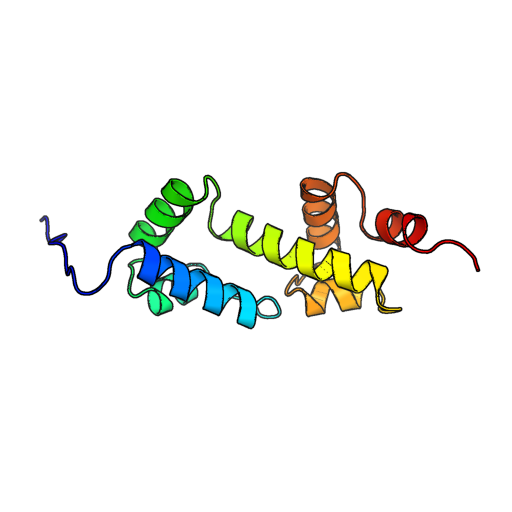3.133 0.351 9.251 1.00 97.94 85 ILE A O 1
ATOM 680 N N . CYS A 1 86 ? -4.048 2.210 10.132 1.00 97.38 86 CYS A N 1
ATOM 681 C CA . CYS A 1 86 ? -3.664 3.115 9.051 1.00 97.38 86 CYS A CA 1
ATOM 682 C C . CYS A 1 86 ? -2.148 3.060 8.805 1.00 97.38 86 CYS A C 1
ATOM 684 O O . CYS A 1 86 ? -1.721 2.726 7.699 1.00 97.38 86 CYS A O 1
ATOM 686 N N . LEU A 1 87 ? -1.356 3.300 9.854 1.00 97.25 87 LEU A N 1
ATOM 687 C CA . LEU A 1 87 ? 0.105 3.313 9.780 1.00 97.25 87 LEU A CA 1
ATOM 688 C C . LEU A 1 87 ? 0.679 1.928 9.432 1.00 97.25 87 LEU A C 1
ATOM 690 O O . LEU A 1 87 ? 1.531 1.813 8.560 1.00 97.25 87 LEU A O 1
ATOM 694 N N . GLU A 1 88 ? 0.165 0.852 10.030 1.00 97.12 88 GLU A N 1
ATOM 695 C CA . GLU A 1 88 ? 0.630 -0.526 9.774 1.00 97.12 88 GLU A CA 1
ATOM 696 C C . GLU A 1 88 ? 0.303 -1.046 8.362 1.00 97.12 88 GLU A C 1
ATOM 698 O O . GLU A 1 88 ? 0.918 -1.995 7.856 1.00 97.12 88 GLU A O 1
ATOM 703 N N . CYS A 1 89 ? -0.684 -0.432 7.714 1.00 97.25 89 CYS A N 1
ATOM 704 C CA . CYS A 1 89 ? -1.013 -0.678 6.316 1.00 97.25 89 CYS A CA 1
ATOM 705 C C . CYS A 1 89 ? -0.290 0.286 5.367 1.00 97.25 89 CYS A C 1
ATOM 707 O O . CYS A 1 89 ? -0.624 0.292 4.189 1.00 97.25 89 CYS A O 1
ATOM 709 N N . GLY A 1 90 ? 0.658 1.097 5.850 1.00 96.50 90 GLY A N 1
ATOM 710 C CA . GLY A 1 90 ? 1.466 1.998 5.024 1.00 96.50 90 GLY A CA 1
ATOM 711 C C . GLY A 1 90 ? 0.725 3.246 4.539 1.00 96.50 90 GLY A C 1
ATOM 712 O O . GLY A 1 90 ? 1.110 3.837 3.531 1.00 96.50 90 GLY A O 1
ATOM 713 N N . PHE A 1 91 ? -0.360 3.643 5.211 1.00 96.75 91 PHE A N 1
ATOM 714 C CA . PHE A 1 91 ? -1.003 4.936 4.982 1.00 96.75 91 PHE A CA 1
ATOM 715 C C . PHE A 1 91 ? -0.492 5.962 5.994 1.00 96.75 91 PHE A C 1
ATOM 717 O O . PHE A 1 91 ? -0.599 5.751 7.201 1.00 96.75 91 PHE A O 1
ATOM 724 N N . SER A 1 92 ? -0.029 7.110 5.504 1.00 94.38 92 SER A N 1
ATOM 725 C CA . SER A 1 92 ? 0.473 8.199 6.354 1.00 94.38 92 SER A CA 1
ATOM 726 C C . SER A 1 92 ? -0.645 9.024 7.001 1.00 94.38 92 SER A C 1
ATOM 728 O O . SER A 1 92 ? -0.445 9.630 8.048 1.00 94.38 92 SER A O 1
ATOM 730 N N . GLU A 1 93 ? -1.843 9.030 6.404 1.00 95.50 93 GLU A N 1
ATOM 731 C CA . GLU A 1 93 ? -2.974 9.836 6.866 1.00 95.50 93 GLU A CA 1
ATOM 732 C C . GLU A 1 93 ? -4.266 9.027 7.019 1.00 95.50 93 GLU A C 1
ATOM 734 O O . GLU A 1 93 ? -4.792 8.454 6.058 1.00 95.50 93 GLU A O 1
ATOM 739 N N . GLN A 1 94 ? -4.857 9.078 8.216 1.00 96.25 94 GLN A N 1
ATOM 740 C CA . GLN A 1 94 ? -6.098 8.366 8.538 1.00 96.25 94 GLN A CA 1
ATOM 741 C C . GLN A 1 94 ? -7.296 8.830 7.695 1.00 96.25 94 GLN A C 1
ATOM 743 O O . GLN A 1 94 ? -8.163 8.021 7.345 1.00 96.25 94 GLN A O 1
ATOM 748 N N . SER A 1 95 ? -7.351 10.117 7.346 1.00 97.25 95 SER A N 1
ATOM 749 C CA . SER A 1 95 ? -8.400 10.686 6.492 1.00 97.25 95 SER A CA 1
ATOM 750 C C . SER A 1 95 ? -8.352 10.103 5.081 1.00 97.25 95 SER A C 1
ATOM 752 O O . SER A 1 95 ? -9.388 9.734 4.522 1.00 97.25 95 SER A O 1
ATOM 754 N N . TYR A 1 96 ? -7.150 9.972 4.511 1.00 97.56 96 TYR A N 1
ATOM 755 C CA . TYR A 1 96 ? -6.955 9.337 3.212 1.00 97.56 96 TYR A CA 1
ATOM 756 C C . TYR A 1 96 ? -7.257 7.837 3.278 1.00 97.56 96 TYR A C 1
ATOM 758 O O . TYR A 1 96 ? -8.056 7.348 2.479 1.00 97.56 96 TYR A O 1
ATOM 766 N N . PHE A 1 97 ? -6.723 7.135 4.283 1.00 98.19 97 PHE A N 1
ATOM 767 C CA . PHE A 1 97 ? -7.036 5.728 4.544 1.00 98.19 97 PHE A CA 1
ATOM 768 C C . PHE A 1 97 ? -8.547 5.476 4.593 1.00 98.19 97 PHE A C 1
ATOM 770 O O . PHE A 1 97 ? -9.043 4.588 3.907 1.00 98.19 97 PHE A O 1
ATOM 777 N N . THR A 1 98 ? -9.298 6.287 5.341 1.00 98.12 98 THR A N 1
ATOM 778 C CA . THR A 1 98 ? -10.755 6.146 5.477 1.00 98.12 98 THR A CA 1
ATOM 779 C C . THR A 1 98 ? -11.467 6.266 4.130 1.00 98.12 98 THR A C 1
ATOM 781 O O . THR A 1 98 ? -12.306 5.424 3.807 1.00 98.12 98 THR A O 1
ATOM 784 N N . LYS A 1 99 ? -11.104 7.268 3.316 1.00 98.19 99 LYS A N 1
ATOM 785 C CA . LYS A 1 99 ? -11.672 7.466 1.971 1.00 98.19 99 LYS A CA 1
ATOM 786 C C . LYS A 1 99 ? -11.365 6.287 1.049 1.00 98.19 99 LYS A C 1
ATOM 788 O O . LYS A 1 99 ? -12.252 5.797 0.353 1.00 98.19 99 LYS A O 1
ATOM 793 N N . VAL A 1 100 ? -10.116 5.824 1.047 1.00 98.19 100 VAL A N 1
ATOM 794 C CA . VAL A 1 100 ? -9.669 4.700 0.215 1.00 98.19 100 VAL A CA 1
ATOM 795 C C . VAL A 1 100 ? -10.350 3.403 0.645 1.00 98.19 100 VAL A C 1
ATOM 797 O O . VAL A 1 100 ? -10.892 2.690 -0.197 1.00 98.19 100 VAL A O 1
ATOM 800 N N . PHE A 1 101 ? -10.395 3.123 1.947 1.00 98.56 101 PHE A N 1
ATOM 801 C CA . PHE A 1 101 ? -11.076 1.958 2.501 1.00 98.56 101 PHE A CA 1
ATOM 802 C C . PHE A 1 101 ? -12.556 1.950 2.110 1.00 98.56 101 PHE A C 1
ATOM 804 O O . PHE A 1 101 ? -13.045 0.956 1.580 1.00 98.56 101 PHE A O 1
ATOM 811 N N . GLN A 1 102 ? -13.256 3.075 2.279 1.00 98.25 102 GLN A N 1
ATOM 812 C CA . GLN A 1 102 ? -14.658 3.194 1.888 1.00 98.25 102 GLN A CA 1
ATOM 813 C C . GLN A 1 102 ? -14.861 3.022 0.378 1.00 98.25 102 GLN A C 1
ATOM 815 O O . GLN A 1 102 ? -15.822 2.373 -0.021 1.00 98.25 102 GLN A O 1
ATOM 820 N N . ARG A 1 103 ? -13.959 3.538 -0.467 1.00 97.62 103 ARG A N 1
ATOM 821 C CA . ARG A 1 103 ? -14.030 3.340 -1.925 1.00 97.62 103 ARG A CA 1
ATOM 822 C C . ARG A 1 103 ? -13.977 1.859 -2.314 1.00 97.62 103 ARG A C 1
ATOM 824 O O . ARG A 1 103 ? -14.664 1.467 -3.249 1.00 97.62 103 ARG A O 1
ATOM 831 N N . TYR A 1 104 ? -13.164 1.057 -1.627 1.00 97.50 104 TYR A N 1
ATOM 832 C CA . TYR A 1 104 ? -12.980 -0.361 -1.953 1.00 97.50 104 TYR A CA 1
ATOM 833 C C . TYR A 1 104 ? -13.977 -1.296 -1.256 1.00 97.50 104 TYR A C 1
ATOM 835 O O . TYR A 1 104 ? -14.385 -2.289 -1.848 1.00 97.50 104 TYR A O 1
ATOM 843 N N . ILE A 1 105 ? -14.372 -0.992 -0.018 1.00 97.31 105 ILE A N 1
ATOM 844 C CA . ILE A 1 105 ? -15.224 -1.858 0.817 1.00 97.31 105 ILE A CA 1
ATOM 845 C C . ILE A 1 105 ? -16.690 -1.392 0.835 1.00 97.31 105 ILE A C 1
ATOM 847 O O . ILE A 1 105 ? -17.584 -2.153 1.197 1.00 97.31 105 ILE A O 1
ATOM 851 N N . GLY A 1 106 ? -16.959 -0.143 0.454 1.00 97.50 106 GLY A N 1
ATOM 852 C CA . GLY A 1 106 ? -18.295 0.459 0.434 1.00 97.50 106 GLY A CA 1
ATOM 853 C C . GLY A 1 106 ? -18.737 1.089 1.758 1.00 97.50 106 GLY A C 1
ATOM 854 O O . GLY A 1 106 ? -19.815 1.672 1.817 1.00 97.50 106 GLY A O 1
ATOM 855 N N . ARG A 1 107 ? -17.925 1.011 2.822 1.00 97.12 107 ARG A N 1
ATOM 856 C CA . ARG A 1 107 ? -18.233 1.601 4.137 1.00 97.12 107 ARG A CA 1
ATOM 857 C C . ARG A 1 107 ? -16.978 2.053 4.894 1.00 97.12 107 ARG A C 1
ATOM 859 O O . ARG A 1 107 ? -15.908 1.489 4.656 1.00 97.12 107 ARG A O 1
ATOM 866 N N . PRO A 1 108 ? -17.072 3.039 5.805 1.00 97.62 108 PRO A N 1
ATOM 867 C CA . PRO A 1 108 ? -15.940 3.486 6.615 1.00 97.62 108 PRO A CA 1
ATOM 868 C C . PRO A 1 108 ? -15.361 2.368 7.505 1.00 97.62 108 PRO A C 1
ATOM 870 O O . PRO A 1 108 ? -16.110 1.514 7.986 1.00 97.62 108 PRO A O 1
ATOM 873 N N . PRO A 1 109 ? -14.052 2.390 7.819 1.00 97.56 109 PRO A N 1
ATOM 874 C CA . PRO A 1 109 ? -13.384 1.313 8.556 1.00 97.56 109 PRO A CA 1
ATOM 875 C C . PRO A 1 109 ? -13.917 1.142 9.987 1.00 97.56 109 PRO A C 1
ATOM 877 O O . PRO A 1 109 ? -14.036 0.021 10.478 1.00 97.56 109 PRO A O 1
ATOM 880 N N . GLY A 1 110 ? -14.293 2.238 10.656 1.00 96.38 110 GLY A N 1
ATOM 881 C CA . GLY A 1 110 ? -14.887 2.181 11.995 1.00 96.38 110 GLY A CA 1
ATOM 882 C C . GLY A 1 110 ? -16.272 1.530 12.009 1.00 96.38 110 GLY A C 1
ATOM 883 O O . GLY A 1 110 ? -16.584 0.765 12.916 1.00 96.38 110 GLY A O 1
ATOM 884 N N . GLU A 1 111 ? -17.088 1.796 10.987 1.00 96.75 111 GLU A N 1
ATOM 885 C CA . GLU A 1 111 ? -18.384 1.135 10.812 1.00 96.75 111 GLU A CA 1
ATOM 886 C C . GLU A 1 111 ? -18.204 -0.340 10.461 1.00 96.75 111 GLU A C 1
ATOM 888 O O . GLU A 1 111 ? -18.808 -1.197 11.102 1.00 96.75 111 GLU A O 1
ATOM 893 N N . PHE A 1 112 ? -17.296 -0.636 9.526 1.00 97.25 112 PHE A N 1
ATOM 894 C CA . PHE A 1 112 ? -16.921 -2.000 9.170 1.00 97.25 112 PHE A CA 1
ATOM 895 C C . PHE A 1 112 ? -16.545 -2.820 10.414 1.00 97.25 112 PHE A C 1
ATOM 897 O O . PHE A 1 112 ? -17.103 -3.891 10.633 1.00 97.25 112 PHE A O 1
ATOM 904 N N . ARG A 1 113 ? -15.677 -2.293 11.289 1.00 96.44 113 ARG A N 1
ATOM 905 C CA . ARG A 1 113 ? -15.313 -2.971 12.541 1.00 96.44 113 ARG A CA 1
ATOM 906 C C . ARG A 1 113 ? -16.525 -3.277 13.417 1.00 96.44 113 ARG A C 1
ATOM 908 O O . ARG A 1 113 ? -16.643 -4.403 13.884 1.00 96.44 113 ARG A O 1
ATOM 915 N N . ARG A 1 114 ? -17.412 -2.303 13.653 1.00 94.81 114 ARG A N 1
ATOM 916 C CA . ARG A 1 114 ? -18.598 -2.505 14.506 1.00 94.81 114 ARG A CA 1
ATOM 917 C C . ARG A 1 114 ? -19.517 -3.598 13.969 1.00 94.81 114 ARG A C 1
ATOM 919 O O . ARG A 1 114 ? -20.056 -4.359 14.753 1.00 94.81 114 ARG A O 1
ATOM 926 N N . MET A 1 115 ? -19.669 -3.698 12.649 1.00 94.12 115 MET A N 1
ATOM 927 C CA . MET A 1 115 ? -20.501 -4.738 12.033 1.00 94.12 115 MET A CA 1
ATOM 928 C C . MET A 1 115 ? -19.911 -6.143 12.181 1.00 94.12 115 MET A C 1
ATOM 930 O O . MET A 1 115 ? -20.656 -7.111 12.284 1.00 94.12 115 MET A O 1
ATOM 934 N N . HIS A 1 116 ? -18.583 -6.259 12.159 1.00 91.00 116 HIS A N 1
ATOM 935 C CA . HIS A 1 116 ? -17.889 -7.548 12.223 1.00 91.00 116 HIS A CA 1
ATOM 936 C C . HIS A 1 116 ? -17.493 -7.965 13.642 1.00 91.00 116 HIS A C 1
ATOM 938 O O . HIS A 1 116 ? -17.130 -9.118 13.862 1.00 91.00 116 HIS A O 1
ATOM 944 N N . ARG A 1 117 ? -17.601 -7.056 14.609 1.00 81.25 117 ARG A N 1
ATOM 945 C CA . ARG A 1 117 ? -17.556 -7.371 16.031 1.00 81.25 117 ARG A CA 1
ATOM 946 C C . ARG A 1 117 ? -18.972 -7.493 16.559 1.00 81.25 117 ARG A C 1
ATOM 948 O O . ARG A 1 117 ? -19.541 -6.527 17.058 1.00 81.25 117 ARG A O 1
ATOM 955 N N . ALA A 1 118 ? -19.545 -8.679 16.422 1.00 61.91 118 ALA A N 1
ATOM 956 C CA . ALA A 1 118 ? -20.735 -9.002 17.184 1.00 61.91 118 ALA A CA 1
ATOM 957 C C . ALA A 1 118 ? -20.407 -8.907 18.682 1.00 61.91 118 ALA A C 1
ATOM 959 O O . ALA A 1 118 ? -19.365 -9.388 19.127 1.00 61.91 118 ALA A O 1
ATOM 960 N N . VAL A 1 119 ? -21.304 -8.247 19.415 1.00 50.41 119 VAL A N 1
ATOM 961 C CA . VAL A 1 119 ? -21.394 -8.272 20.874 1.00 50.41 119 VAL A CA 1
ATOM 962 C C . VAL A 1 119 ? -21.432 -9.738 21.307 1.00 50.41 119 VAL A C 1
ATOM 964 O O . VAL A 1 119 ? -22.354 -10.459 20.923 1.00 50.41 119 VAL A O 1
ATOM 967 N N . VAL A 1 120 ? -20.414 -10.163 22.052 1.00 42.81 120 VAL A N 1
ATOM 968 C CA . VAL A 1 120 ? -20.479 -11.346 22.916 1.00 42.81 120 VAL A CA 1
ATOM 969 C C . VAL A 1 120 ? -20.663 -10.839 24.334 1.00 42.81 120 VAL A C 1
ATOM 971 O O . VAL A 1 120 ? -19.959 -9.860 24.678 1.00 42.81 120 VAL A O 1
#

pLDDT: mean 91.07, std 14.7, range [33.0, 98.56]

Sequence (120 aa):
MDAIRSNARYPVSVLLGRAIAYMQEHLHEEISRDDVAAVACLSPSHFSRVIKGHFGQSFTELLNKMRVEKARELLIRTEKSLIQICLECGFSEQSYFTKVFQRYIGRPPGEFRRMHRAVV

Mean predicted aligned error: 5.46 Å

Radius of gyration: 17.1 Å; Cα contacts (8 Å, |Δi|>4): 105; chains: 1; bounding box: 37×24×55 Å

Nearest PDB structures (foldseek):
  6swi-assembly1_A  TM=9.002E-01  e=2.936E-07  Geobacillus stearothermophilus
  3oio-assembly1_A  TM=9.420E-01  e=6.357E-07  Chromobacterium violaceum
  3w6v-assembly1_A  TM=9.541E-01  e=1.874E-06  Streptomyces griseus
  3lsg-assembly1_A  TM=8.628E-01  e=3.303E-06  Fusobacterium nucleatum subsp. nucleatum
  1xs9-assembly1_A  TM=7.967E-01  e=2.337E-05  Escherichia coli